Protein AF-A0A9N8J009-F1 (afdb_monomer_lite)

Radius of gyration: 16.44 Å; chains: 1; bounding box: 35×48×43 Å

pLDDT: mean 79.59, std 15.78, range [35.41, 96.25]

Structure (mmCIF, N/CA/C/O backbone):
data_AF-A0A9N8J009-F1
#
_entry.id   AF-A0A9N8J009-F1
#
loop_
_atom_site.group_PDB
_atom_site.id
_atom_site.type_symbol
_atom_site.label_atom_id
_atom_site.label_alt_id
_atom_site.label_comp_id
_atom_site.label_asym_id
_atom_site.label_entity_id
_atom_site.label_seq_id
_atom_site.pdbx_PDB_ins_code
_atom_site.Cartn_x
_atom_site.Cartn_y
_atom_site.Cartn_z
_atom_site.occupancy
_atom_site.B_iso_or_equiv
_atom_site.auth_seq_id
_atom_site.auth_comp_id
_atom_site.auth_asym_id
_atom_site.auth_atom_id
_atom_site.pdbx_PDB_model_num
ATOM 1 N N . MET A 1 1 ? -0.995 35.060 -8.495 1.00 35.78 1 MET A N 1
ATOM 2 C CA . MET A 1 1 ? -0.172 33.836 -8.585 1.00 35.78 1 MET A CA 1
ATOM 3 C C . MET A 1 1 ? -1.091 32.705 -9.007 1.00 35.78 1 MET A C 1
ATOM 5 O O . MET A 1 1 ? -1.830 32.205 -8.177 1.00 35.78 1 MET A O 1
ATOM 9 N N . THR A 1 2 ? -1.145 32.381 -10.295 1.00 35.41 2 THR A N 1
ATOM 10 C CA . THR A 1 2 ? -1.993 31.296 -10.813 1.00 35.41 2 THR A CA 1
ATOM 11 C C . THR A 1 2 ? -1.140 30.044 -10.934 1.00 35.41 2 THR A C 1
ATOM 13 O O . THR A 1 2 ? -0.485 29.820 -11.951 1.00 35.41 2 THR A O 1
ATOM 16 N N . ALA A 1 3 ? -1.082 29.273 -9.850 1.00 35.91 3 ALA A N 1
ATOM 17 C CA . ALA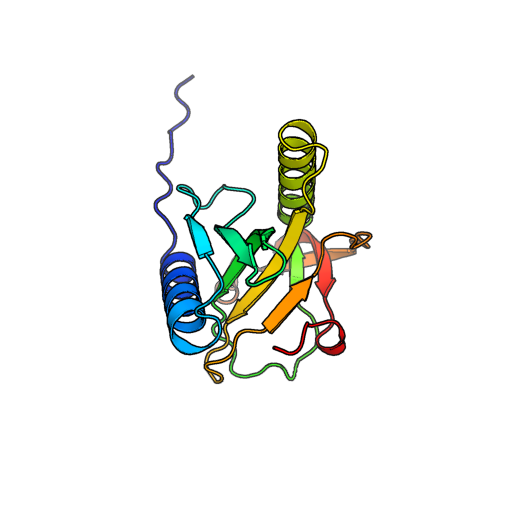 A 1 3 ? -0.581 27.914 -9.910 1.00 35.91 3 ALA A CA 1
ATOM 18 C C . ALA A 1 3 ? -1.661 27.080 -10.594 1.00 35.91 3 ALA A C 1
ATOM 20 O O . ALA A 1 3 ? -2.771 26.969 -10.084 1.00 35.91 3 ALA A O 1
ATOM 21 N N . ASN A 1 4 ? -1.332 26.562 -11.776 1.00 37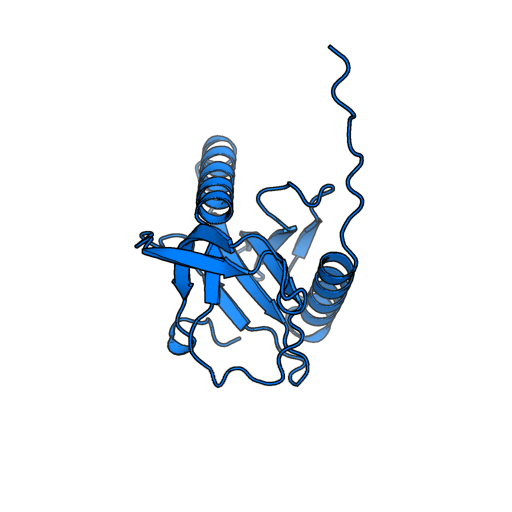.34 4 ASN A N 1
ATOM 22 C CA . ASN A 1 4 ? -2.077 25.505 -12.438 1.00 37.34 4 ASN A CA 1
ATOM 23 C C . ASN A 1 4 ? -2.427 24.429 -11.405 1.00 37.34 4 ASN A C 1
ATOM 25 O O . ASN A 1 4 ? -1.551 23.674 -10.978 1.00 37.34 4 ASN A O 1
ATOM 29 N N . GLU A 1 5 ? -3.697 24.360 -11.017 1.00 40.59 5 GLU A N 1
ATOM 30 C CA . GLU A 1 5 ? -4.284 23.168 -10.425 1.00 40.59 5 GLU A CA 1
ATOM 31 C C . GLU A 1 5 ? -4.226 22.097 -11.508 1.00 40.59 5 GLU A C 1
ATOM 33 O O . GLU A 1 5 ? -5.110 21.961 -12.355 1.00 40.59 5 GLU A O 1
ATOM 38 N N . ILE A 1 6 ? -3.103 21.383 -11.555 1.00 43.66 6 ILE A N 1
ATOM 39 C CA . ILE A 1 6 ? -3.016 20.173 -12.346 1.00 43.66 6 ILE A CA 1
ATOM 40 C C . ILE A 1 6 ? -3.969 19.203 -11.653 1.00 43.66 6 ILE A C 1
ATOM 42 O O . ILE A 1 6 ? -3.610 18.577 -10.657 1.00 43.66 6 ILE A O 1
ATOM 46 N N . ASN A 1 7 ? -5.191 19.107 -12.175 1.00 43.94 7 ASN A N 1
ATOM 47 C CA . ASN A 1 7 ? -6.061 17.954 -11.995 1.00 43.94 7 ASN A CA 1
ATOM 48 C C . ASN A 1 7 ? -5.298 16.739 -12.546 1.00 43.94 7 ASN A C 1
ATOM 50 O O . ASN A 1 7 ? -5.444 16.360 -13.707 1.00 43.94 7 ASN A O 1
ATOM 54 N N . GLN A 1 8 ? -4.383 16.190 -11.744 1.00 52.84 8 GLN A N 1
ATOM 55 C CA . GLN A 1 8 ? -3.647 14.981 -12.079 1.00 52.84 8 GLN A CA 1
ATOM 56 C C . GLN A 1 8 ? -4.603 13.816 -11.869 1.00 52.84 8 GLN A C 1
ATOM 58 O O . GLN A 1 8 ? -4.702 13.251 -10.782 1.00 52.84 8 GLN A O 1
ATOM 63 N N . SER A 1 9 ? -5.344 13.507 -12.931 1.00 64.31 9 SER A N 1
ATOM 64 C CA . SER A 1 9 ? -6.101 12.269 -13.066 1.00 64.31 9 SER A CA 1
ATOM 65 C C . SER A 1 9 ? -5.233 11.071 -12.675 1.00 64.31 9 SER A C 1
ATOM 67 O O . SER A 1 9 ? -4.046 11.041 -13.013 1.00 64.31 9 SER A O 1
ATOM 69 N N . ILE A 1 10 ? -5.840 10.0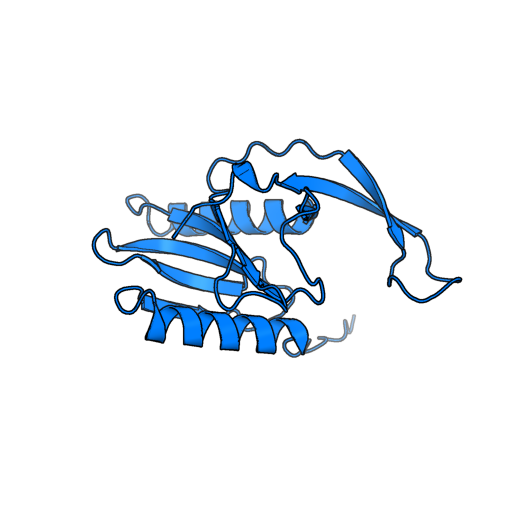83 -12.014 1.00 74.94 10 ILE A N 1
ATOM 70 C CA . ILE A 1 10 ? -5.217 8.802 -11.647 1.00 74.94 10 ILE A CA 1
ATOM 71 C C . ILE A 1 10 ? -4.413 8.246 -12.832 1.00 74.94 10 ILE A C 1
ATOM 73 O O . ILE A 1 10 ? -4.913 8.188 -13.959 1.00 74.94 10 ILE A O 1
ATOM 77 N N . SER A 1 11 ? -3.157 7.857 -12.595 1.00 81.94 11 SER A N 1
ATOM 78 C CA . SER A 1 11 ? -2.306 7.310 -13.658 1.00 81.94 11 SER A CA 1
ATOM 79 C C . SER A 1 11 ? -2.830 5.950 -14.142 1.00 81.94 11 SER A C 1
ATOM 81 O O . SER A 1 11 ? -3.473 5.216 -13.391 1.00 81.94 11 SER A O 1
ATOM 83 N N . LYS A 1 12 ? -2.533 5.571 -15.393 1.00 83.44 12 LYS A N 1
ATOM 84 C CA . LYS A 1 12 ? -2.966 4.275 -15.951 1.00 83.44 12 LYS A CA 1
ATOM 85 C C . LYS A 1 12 ? -2.498 3.089 -15.096 1.00 83.44 12 LYS A C 1
ATOM 87 O O . LYS A 1 12 ? -3.279 2.174 -14.853 1.00 83.44 12 LYS A O 1
ATOM 92 N N . ASP A 1 13 ? -1.252 3.114 -14.627 1.00 82.69 13 ASP A N 1
ATOM 93 C CA . ASP A 1 13 ? -0.691 2.032 -13.808 1.00 82.69 13 ASP A CA 1
ATOM 94 C C . ASP A 1 13 ? -1.353 1.942 -12.430 1.00 82.69 13 ASP A C 1
ATOM 96 O O . ASP A 1 13 ? -1.581 0.845 -11.921 1.00 82.69 13 ASP A O 1
ATOM 100 N N . GLU A 1 14 ? -1.713 3.082 -11.844 1.00 84.81 14 GLU A N 1
ATOM 101 C CA . GLU A 1 14 ? -2.436 3.138 -10.574 1.00 84.81 14 GLU A CA 1
ATOM 102 C C . GLU A 1 14 ? -3.871 2.622 -10.724 1.00 84.81 14 GLU A C 1
ATOM 104 O O . GLU A 1 14 ? -4.315 1.812 -9.914 1.00 84.81 14 GLU A O 1
ATOM 109 N N . ALA A 1 15 ? -4.567 2.990 -11.806 1.00 88.38 15 ALA A N 1
ATOM 110 C CA . ALA A 1 15 ? -5.893 2.457 -12.114 1.00 88.38 15 ALA A CA 1
ATOM 111 C C . ALA A 1 15 ? -5.873 0.925 -12.282 1.00 88.38 15 ALA A C 1
ATOM 113 O O . ALA A 1 15 ? -6.718 0.234 -11.714 1.00 88.38 15 ALA A O 1
ATOM 114 N N . ILE A 1 16 ? -4.877 0.385 -12.998 1.00 90.00 16 ILE A N 1
ATOM 115 C CA . ILE A 1 16 ? -4.685 -1.068 -13.137 1.00 90.00 16 ILE A CA 1
ATOM 116 C C . ILE A 1 16 ? -4.409 -1.707 -11.771 1.00 90.00 16 ILE A C 1
ATOM 118 O O . ILE A 1 16 ? -5.014 -2.723 -11.438 1.00 90.00 16 ILE A O 1
ATOM 122 N N . GLY A 1 17 ? -3.531 -1.110 -10.959 1.00 91.00 17 GLY A N 1
ATOM 123 C CA . GLY A 1 17 ? -3.228 -1.606 -9.616 1.00 91.00 17 GLY A CA 1
ATOM 124 C C . GLY A 1 17 ? -4.466 -1.679 -8.718 1.00 91.00 17 GLY A C 1
ATOM 125 O O . GLY A 1 17 ? -4.694 -2.700 -8.072 1.00 91.00 17 GLY A O 1
ATOM 126 N N . ARG A 1 18 ? -5.300 -0.632 -8.713 1.00 92.88 18 ARG A N 1
ATOM 127 C CA . ARG A 1 18 ? -6.553 -0.584 -7.939 1.00 92.88 18 ARG A CA 1
ATOM 128 C C . ARG A 1 18 ? -7.574 -1.621 -8.406 1.00 92.88 18 ARG A C 1
ATOM 130 O O . ARG A 1 18 ? -8.217 -2.248 -7.566 1.00 92.88 18 ARG A O 1
ATOM 137 N N . ALA A 1 19 ? -7.702 -1.829 -9.719 1.00 92.50 19 ALA A N 1
ATOM 138 C CA . ALA A 1 19 ? -8.567 -2.871 -10.272 1.00 92.50 19 ALA A CA 1
ATOM 139 C C . ALA A 1 19 ? -8.115 -4.263 -9.806 1.00 92.50 19 ALA A C 1
ATOM 141 O O . ALA A 1 19 ? -8.899 -4.994 -9.212 1.00 92.50 19 ALA A O 1
ATOM 142 N N . ARG A 1 20 ? -6.817 -4.572 -9.938 1.00 92.69 20 ARG A N 1
ATOM 143 C CA . ARG A 1 20 ? -6.243 -5.843 -9.465 1.00 92.69 20 ARG A CA 1
ATOM 144 C C . ARG A 1 20 ? -6.395 -6.041 -7.956 1.00 92.69 20 ARG A C 1
ATOM 146 O O . ARG A 1 20 ? -6.624 -7.160 -7.510 1.00 92.69 20 ARG A O 1
ATOM 153 N N . PHE A 1 21 ? -6.282 -4.971 -7.168 1.00 94.12 21 PHE A N 1
ATOM 154 C CA . PHE A 1 21 ? -6.524 -5.030 -5.726 1.00 94.12 21 PHE A CA 1
ATOM 155 C C . PHE A 1 21 ? -7.983 -5.323 -5.388 1.00 94.12 21 PHE A C 1
ATOM 157 O O . PHE A 1 21 ? -8.245 -6.135 -4.506 1.00 94.12 21 PHE A O 1
ATOM 164 N N . SER A 1 22 ? -8.918 -4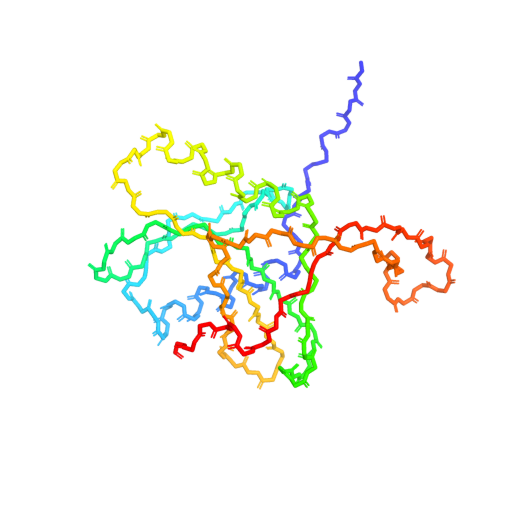.713 -6.115 1.00 94.19 22 SER A N 1
ATOM 165 C CA . SER A 1 22 ? -10.350 -4.980 -5.951 1.00 94.19 22 SER A CA 1
ATOM 166 C C . SER A 1 22 ? -10.677 -6.432 -6.307 1.00 94.19 22 SER A C 1
ATOM 168 O O . SER A 1 22 ? -11.328 -7.119 -5.528 1.00 94.19 22 SER A O 1
ATOM 170 N N . ASP A 1 23 ? -10.142 -6.939 -7.421 1.00 93.56 23 ASP A N 1
ATOM 171 C CA . ASP A 1 23 ? -10.317 -8.339 -7.823 1.00 93.56 23 ASP A CA 1
ATOM 172 C C . ASP A 1 23 ? -9.727 -9.303 -6.782 1.00 93.56 23 ASP A C 1
ATOM 174 O O . ASP A 1 23 ? -10.365 -10.290 -6.415 1.00 93.56 23 ASP A O 1
ATOM 178 N N . PHE A 1 24 ? -8.531 -9.011 -6.257 1.00 92.75 24 PHE A N 1
ATOM 179 C CA . PHE A 1 24 ? -7.914 -9.792 -5.180 1.00 92.75 24 PHE A CA 1
ATOM 180 C C . PHE A 1 24 ? -8.770 -9.793 -3.907 1.00 92.75 24 PHE A C 1
ATOM 182 O O . PHE A 1 24 ? -8.993 -10.858 -3.331 1.00 92.75 24 PHE A O 1
ATOM 189 N N . GLN A 1 25 ? -9.279 -8.632 -3.488 1.00 93.06 25 GLN A N 1
ATOM 190 C CA . GLN A 1 25 ? -10.163 -8.530 -2.330 1.00 93.06 25 GLN A CA 1
ATOM 191 C C . GLN A 1 25 ? -11.426 -9.375 -2.539 1.00 93.06 25 GLN A C 1
ATOM 193 O O . GLN A 1 25 ? -11.726 -10.224 -1.712 1.00 93.06 25 GLN A O 1
ATOM 198 N N . ILE A 1 26 ? -12.103 -9.251 -3.680 1.00 92.69 26 ILE A N 1
ATOM 199 C CA . ILE A 1 26 ? -13.333 -10.006 -3.966 1.00 92.69 26 ILE A CA 1
ATOM 200 C C . ILE A 1 26 ? -13.088 -11.523 -4.010 1.00 92.69 26 ILE A C 1
ATOM 202 O O . ILE A 1 26 ? -13.924 -12.301 -3.551 1.00 92.69 26 ILE A O 1
ATOM 206 N N . THR A 1 27 ? -11.965 -11.960 -4.585 1.00 92.00 27 THR A N 1
ATOM 207 C CA . THR A 1 27 ? -11.733 -13.383 -4.896 1.00 92.00 27 THR A CA 1
ATOM 208 C C . THR A 1 27 ? -10.957 -14.149 -3.829 1.00 92.00 27 THR A C 1
ATOM 210 O O . THR A 1 27 ? -11.152 -15.356 -3.701 1.00 92.00 27 THR A O 1
ATOM 213 N N . GLN A 1 28 ? -10.070 -13.487 -3.081 1.00 90.94 28 GLN A N 1
ATOM 214 C CA . GLN A 1 28 ? -9.143 -14.139 -2.146 1.00 90.94 28 GLN A CA 1
ATOM 215 C C . GLN A 1 28 ? -9.226 -13.601 -0.714 1.00 90.94 28 GLN A C 1
ATOM 217 O O . GLN A 1 28 ? -8.835 -14.319 0.201 1.00 90.94 28 GLN A O 1
ATOM 222 N N . GLN A 1 29 ? -9.726 -12.379 -0.501 1.00 91.69 29 GLN A N 1
ATOM 223 C CA . GLN A 1 29 ? -9.887 -11.766 0.828 1.00 91.69 29 GLN A CA 1
ATOM 224 C C . GLN A 1 29 ? -11.280 -11.116 0.979 1.00 91.69 29 GLN A C 1
ATOM 226 O O . GLN A 1 29 ? -11.381 -9.908 1.211 1.00 91.69 29 GLN A O 1
ATOM 231 N N . PRO A 1 30 ? -12.377 -11.876 0.784 1.00 91.62 30 PRO A N 1
ATOM 232 C CA . PRO A 1 30 ? -13.725 -11.311 0.656 1.00 91.62 30 PRO A CA 1
ATOM 233 C C . PRO A 1 30 ? -14.254 -10.666 1.944 1.00 91.62 30 PRO A C 1
ATOM 235 O O . PRO A 1 30 ? -15.237 -9.931 1.907 1.00 91.62 30 PRO A O 1
ATOM 238 N N . ASP A 1 31 ? -13.627 -10.950 3.082 1.00 91.06 31 ASP A N 1
ATOM 239 C CA . ASP A 1 31 ? -13.927 -10.360 4.382 1.00 91.06 31 ASP A CA 1
ATOM 240 C C . ASP A 1 31 ? -13.227 -9.011 4.608 1.00 91.06 31 ASP A C 1
ATOM 242 O O . ASP A 1 31 ? -13.575 -8.292 5.548 1.00 91.06 31 ASP A O 1
ATOM 246 N N . TRP A 1 32 ? -12.274 -8.633 3.752 1.00 93.06 32 TRP A N 1
ATOM 247 C CA . TRP A 1 32 ? -11.699 -7.293 3.764 1.00 93.06 32 TRP A CA 1
ATOM 248 C C . TRP A 1 32 ? -12.682 -6.296 3.164 1.00 93.06 32 TRP A C 1
ATOM 250 O O . TRP A 1 32 ? -13.357 -6.570 2.176 1.00 93.06 32 TRP A O 1
ATOM 260 N N . ASP A 1 33 ? -12.721 -5.105 3.744 1.00 92.50 33 ASP A N 1
ATOM 261 C CA . ASP A 1 33 ? -13.714 -4.082 3.433 1.00 92.50 33 ASP A CA 1
ATOM 262 C C . ASP A 1 33 ? -13.013 -2.839 2.884 1.00 92.50 33 ASP A C 1
ATOM 264 O O . ASP A 1 33 ? -12.409 -2.069 3.640 1.00 92.50 33 ASP A O 1
ATOM 268 N N . ILE A 1 34 ? -13.038 -2.669 1.556 1.00 92.19 34 ILE A N 1
ATOM 269 C CA . ILE A 1 34 ? -12.475 -1.487 0.895 1.00 92.19 34 ILE A CA 1
ATOM 270 C C . ILE A 1 34 ? -13.366 -0.289 1.208 1.00 92.19 34 ILE A C 1
ATOM 272 O O . ILE A 1 34 ? -14.451 -0.133 0.656 1.00 92.19 34 ILE A O 1
ATOM 276 N N . ASN A 1 35 ? -12.856 0.605 2.049 1.00 88.38 35 ASN A N 1
ATOM 277 C CA . ASN A 1 35 ? -13.566 1.809 2.452 1.00 88.38 35 ASN A CA 1
ATOM 278 C C . ASN A 1 35 ? -13.475 2.891 1.367 1.00 88.38 35 ASN A C 1
ATOM 280 O O . ASN A 1 35 ? -14.479 3.464 0.947 1.00 88.38 35 ASN A O 1
ATOM 284 N N . LYS A 1 36 ? -12.252 3.193 0.907 1.00 91.38 36 LYS A N 1
ATOM 285 C CA . LYS A 1 36 ? -12.019 4.281 -0.053 1.00 91.38 36 LYS A CA 1
ATOM 286 C C . LYS A 1 36 ? -10.699 4.123 -0.803 1.00 91.38 36 LYS A C 1
ATOM 288 O O . LYS A 1 36 ? -9.705 3.722 -0.204 1.00 91.38 36 LYS A O 1
ATOM 293 N N . PHE A 1 37 ? -10.669 4.540 -2.069 1.00 92.56 37 PHE A N 1
ATOM 294 C CA . PHE A 1 37 ? -9.439 4.833 -2.813 1.00 92.56 37 PHE A CA 1
ATOM 295 C C . PHE A 1 37 ? -9.143 6.339 -2.836 1.00 92.56 37 PHE A C 1
ATOM 297 O O . PHE A 1 37 ? -10.069 7.154 -2.827 1.00 92.56 37 PHE A O 1
ATOM 304 N N . SER A 1 38 ? -7.869 6.728 -2.887 1.00 89.62 38 SER A N 1
ATOM 305 C CA . SER A 1 38 ? -7.497 8.143 -2.941 1.00 89.62 38 SER A CA 1
ATOM 306 C C . SER A 1 38 ? -7.946 8.787 -4.256 1.00 89.62 38 SER A C 1
ATOM 308 O O . SER A 1 38 ? -7.981 8.150 -5.307 1.00 89.62 38 SER A O 1
ATOM 310 N N . GLU A 1 39 ? -8.334 10.056 -4.220 1.00 84.88 39 GLU A N 1
ATOM 311 C CA . GLU A 1 39 ? -8.877 10.746 -5.401 1.00 84.88 39 GLU A CA 1
ATOM 312 C C . GLU A 1 39 ? -7.779 11.359 -6.285 1.00 84.88 39 GLU A C 1
ATOM 314 O O . GLU A 1 39 ? -8.045 11.736 -7.424 1.00 84.88 39 GLU A O 1
ATOM 319 N N . THR A 1 40 ? -6.542 11.438 -5.782 1.00 78.75 40 THR A N 1
ATOM 320 C CA . THR A 1 40 ? -5.409 12.062 -6.472 1.00 78.75 40 THR A CA 1
ATOM 321 C C . THR A 1 40 ? -4.169 11.174 -6.421 1.00 78.75 40 THR A C 1
ATOM 323 O O . THR A 1 40 ? -3.876 10.547 -5.407 1.00 78.75 40 THR A O 1
ATOM 326 N N . THR A 1 41 ? -3.377 11.199 -7.492 1.00 68.88 41 THR A N 1
ATOM 327 C CA . THR A 1 41 ? -2.078 10.496 -7.587 1.00 68.88 41 THR A CA 1
ATOM 328 C C . THR A 1 41 ? -1.036 11.016 -6.588 1.00 68.88 41 THR A C 1
ATOM 330 O O . THR A 1 41 ? -0.082 10.329 -6.208 1.00 68.88 41 THR A O 1
ATOM 333 N N . SER A 1 42 ? -1.196 12.275 -6.176 1.00 72.12 42 SER A N 1
ATOM 334 C CA . SER A 1 42 ? -0.340 12.960 -5.209 1.00 72.12 42 SER A CA 1
ATOM 335 C C . SER A 1 42 ? -0.639 12.576 -3.764 1.00 72.12 42 SER A C 1
ATOM 337 O O . SER A 1 42 ? 0.123 12.959 -2.873 1.00 72.12 42 SER A O 1
ATOM 339 N N . ALA A 1 43 ? -1.722 11.833 -3.518 1.00 75.44 43 ALA A N 1
ATOM 340 C CA . ALA A 1 43 ? -2.030 11.348 -2.191 1.00 75.44 43 ALA A CA 1
ATOM 341 C C . ALA A 1 43 ? -0.871 10.504 -1.646 1.00 75.44 43 ALA A C 1
ATOM 343 O O . ALA A 1 43 ? -0.104 9.855 -2.370 1.00 75.44 43 ALA A O 1
ATOM 344 N N . SER A 1 44 ? -0.719 10.553 -0.328 1.00 83.06 44 SER A N 1
ATOM 345 C CA . SER A 1 44 ? 0.287 9.751 0.358 1.00 83.06 44 SER A CA 1
ATOM 346 C C . SER A 1 44 ? -0.099 8.280 0.466 1.00 83.06 44 SER A C 1
ATOM 348 O O . SER A 1 44 ? 0.742 7.505 0.879 1.00 83.06 44 SER A O 1
ATOM 350 N N . TRP A 1 45 ? -1.332 7.912 0.117 1.00 89.19 45 TRP A N 1
ATOM 351 C CA . TRP A 1 45 ? -1.866 6.553 0.131 1.00 89.19 45 TRP A CA 1
ATOM 352 C C . TRP A 1 45 ? -2.758 6.338 -1.102 1.00 89.19 45 TRP A C 1
ATOM 354 O O . TRP A 1 45 ? -3.285 7.306 -1.657 1.00 89.19 45 TRP A O 1
ATOM 364 N N . ASP A 1 46 ? -2.974 5.081 -1.488 1.00 90.56 46 ASP A N 1
ATOM 365 C CA . ASP A 1 46 ? -3.780 4.691 -2.654 1.00 90.56 46 ASP A CA 1
ATOM 366 C C . ASP A 1 46 ? -5.133 4.082 -2.260 1.00 90.56 46 ASP A C 1
ATOM 368 O O . ASP A 1 46 ? -6.165 4.414 -2.847 1.00 90.56 46 ASP A O 1
ATOM 372 N N . VAL A 1 47 ? -5.153 3.206 -1.252 1.00 93.69 47 VAL A N 1
ATOM 373 C CA . VAL A 1 47 ? -6.367 2.562 -0.725 1.00 93.69 47 VAL A CA 1
ATOM 374 C C . VAL A 1 47 ? -6.452 2.654 0.800 1.00 93.69 47 VAL A C 1
ATOM 376 O O . VAL A 1 47 ? -5.440 2.675 1.491 1.00 93.69 47 VAL A O 1
ATOM 379 N N . SER A 1 48 ? -7.665 2.684 1.335 1.00 94.31 48 SER A N 1
ATOM 380 C CA . SER A 1 48 ? -7.953 2.458 2.747 1.00 94.31 48 SER A CA 1
ATOM 381 C C . SER A 1 48 ? -8.984 1.349 2.871 1.00 94.31 48 SER A C 1
ATOM 383 O O . SER A 1 48 ? -9.971 1.324 2.129 1.00 94.31 48 SER A O 1
ATOM 385 N N . TYR A 1 49 ? -8.743 0.419 3.783 1.00 94.94 49 TYR A N 1
ATOM 386 C CA . TYR A 1 49 ? -9.599 -0.744 3.975 1.00 94.94 49 TYR A CA 1
ATOM 387 C C . TYR A 1 49 ? -9.530 -1.235 5.415 1.00 94.94 49 TYR A C 1
ATOM 389 O O . TYR A 1 49 ? -8.632 -0.851 6.166 1.00 94.94 49 TYR A O 1
ATOM 397 N N . TYR A 1 50 ? -10.491 -2.070 5.790 1.00 94.69 50 TYR A N 1
ATOM 398 C CA . TYR A 1 50 ? -10.444 -2.823 7.033 1.00 94.69 50 TYR A CA 1
ATOM 399 C C . TYR A 1 50 ? -10.088 -4.276 6.741 1.00 94.69 50 TYR A C 1
ATOM 401 O O . TYR A 1 50 ? -10.628 -4.863 5.800 1.00 94.69 50 TYR A O 1
ATOM 409 N N . THR A 1 51 ? -9.191 -4.853 7.536 1.00 90.19 51 THR A N 1
ATOM 410 C CA . THR A 1 51 ? -8.946 -6.302 7.512 1.00 90.19 51 THR A CA 1
ATOM 411 C C . THR A 1 51 ? -10.138 -7.045 8.112 1.00 90.19 51 THR A C 1
ATOM 413 O O . THR A 1 51 ? -10.923 -6.453 8.852 1.00 90.19 51 THR A O 1
ATOM 416 N N . GLY A 1 52 ? -10.272 -8.332 7.785 1.00 84.88 52 GLY A N 1
ATOM 417 C CA . GLY A 1 52 ? -11.429 -9.176 8.096 1.00 84.88 52 GLY A CA 1
ATOM 418 C C . GLY A 1 52 ? -11.900 -9.176 9.552 1.00 84.88 52 GLY A C 1
ATOM 419 O O . GLY A 1 52 ? -12.566 -8.257 10.030 1.00 84.88 52 GLY A O 1
ATOM 420 N N . THR A 1 53 ? -11.621 -10.255 10.280 1.00 79.38 53 THR A N 1
ATOM 421 C CA . THR A 1 53 ? -12.204 -10.456 11.618 1.00 79.38 53 THR A CA 1
ATOM 422 C C . THR A 1 53 ? -11.690 -9.477 12.670 1.00 79.38 53 THR A C 1
ATOM 424 O O . THR A 1 53 ? -12.406 -9.183 13.623 1.00 79.38 53 THR A O 1
ATOM 427 N N . THR A 1 54 ? -10.464 -8.973 12.523 1.00 85.12 54 THR A N 1
ATOM 428 C CA . THR A 1 54 ? -9.874 -8.022 13.476 1.00 85.12 54 THR A CA 1
ATOM 429 C C . THR A 1 54 ? -10.349 -6.591 13.255 1.00 85.12 54 THR A C 1
ATOM 431 O O . THR A 1 54 ? -10.276 -5.787 14.181 1.00 85.12 54 THR A O 1
ATOM 434 N N . ARG A 1 55 ? -10.903 -6.280 12.070 1.00 89.06 55 ARG A N 1
ATOM 435 C CA . ARG A 1 55 ? -11.373 -4.938 11.696 1.00 89.06 55 ARG A CA 1
ATOM 436 C C . ARG A 1 55 ? -10.295 -3.866 11.885 1.00 89.06 55 ARG A C 1
ATOM 438 O O . ARG A 1 55 ? -10.613 -2.726 12.229 1.00 89.06 55 ARG A O 1
ATOM 445 N N . ASP A 1 56 ? -9.034 -4.215 11.636 1.00 93.00 56 ASP A N 1
ATOM 446 C CA . ASP A 1 56 ? -7.930 -3.263 11.723 1.00 93.00 56 ASP A CA 1
ATOM 447 C C . ASP A 1 56 ? -7.988 -2.278 10.557 1.00 93.00 56 ASP A C 1
ATOM 449 O O . ASP A 1 56 ? -8.266 -2.665 9.422 1.00 93.00 56 ASP A O 1
ATOM 453 N N . MET A 1 57 ? -7.703 -1.003 10.823 1.00 95.44 57 MET A N 1
ATOM 454 C CA . MET A 1 57 ? -7.621 0.012 9.775 1.00 95.44 57 MET A CA 1
ATOM 455 C C . MET A 1 57 ? -6.302 -0.124 9.028 1.00 95.44 57 MET A C 1
ATOM 457 O O . MET A 1 57 ? -5.238 -0.149 9.642 1.00 95.44 57 MET A O 1
ATOM 461 N N . VAL A 1 58 ? -6.350 -0.113 7.700 1.00 95.62 58 VAL A N 1
ATOM 462 C CA . VAL A 1 58 ? -5.153 -0.135 6.862 1.00 95.62 58 VAL A CA 1
ATOM 463 C C . VAL A 1 58 ? -5.179 1.023 5.879 1.00 95.62 58 VAL A C 1
ATOM 465 O O . VAL A 1 58 ? -6.176 1.241 5.190 1.00 95.62 58 VAL A O 1
ATOM 468 N N . ILE A 1 59 ? -4.057 1.736 5.776 1.00 95.69 59 ILE A N 1
ATOM 469 C CA . ILE A 1 59 ? -3.741 2.582 4.621 1.00 95.69 59 ILE A CA 1
ATOM 470 C C . ILE A 1 59 ? -2.726 1.854 3.736 1.00 95.69 59 ILE A C 1
ATOM 472 O O . ILE A 1 59 ? -1.684 1.394 4.197 1.00 95.69 59 ILE A O 1
ATOM 476 N N . GLY A 1 60 ? -3.058 1.694 2.462 1.00 93.19 60 GLY A N 1
ATOM 477 C CA . GLY A 1 60 ? -2.280 0.939 1.492 1.00 93.19 60 GLY A CA 1
ATOM 478 C C . GLY A 1 60 ? -1.728 1.825 0.384 1.00 93.19 60 GLY A C 1
ATOM 479 O O . GLY A 1 60 ? -2.451 2.662 -0.151 1.00 93.19 60 GLY A O 1
ATOM 480 N N . GLU A 1 61 ? -0.477 1.598 -0.002 1.00 92.25 61 GLU A N 1
ATOM 481 C CA . GLU A 1 61 ? 0.110 2.104 -1.249 1.00 92.25 61 GLU A CA 1
ATOM 482 C C . GLU A 1 61 ? 0.187 0.944 -2.249 1.00 92.25 61 GLU A C 1
ATOM 484 O O . GLU A 1 61 ? 0.826 -0.075 -1.978 1.00 92.25 61 GLU A O 1
ATOM 489 N N . ILE A 1 62 ? -0.456 1.089 -3.407 1.00 91.00 62 ILE A N 1
ATOM 490 C CA . ILE A 1 62 ? -0.562 0.057 -4.438 1.00 91.00 62 ILE A CA 1
ATOM 491 C C . ILE A 1 62 ? 0.407 0.365 -5.577 1.00 91.00 62 ILE A C 1
ATOM 493 O O . ILE A 1 62 ? 0.567 1.497 -6.042 1.00 91.00 62 ILE A O 1
ATOM 497 N N . LYS A 1 63 ? 1.069 -0.675 -6.076 1.00 87.44 63 LYS A N 1
ATOM 498 C CA . LYS A 1 63 ? 1.998 -0.576 -7.194 1.00 87.44 63 LYS A CA 1
ATOM 499 C C . LYS A 1 63 ? 1.773 -1.710 -8.180 1.00 87.44 63 LYS A C 1
ATOM 501 O O . LYS A 1 63 ? 2.009 -2.877 -7.875 1.00 87.44 63 LYS A O 1
ATOM 506 N N . ASN A 1 64 ? 1.368 -1.351 -9.394 1.00 86.69 64 ASN A N 1
ATOM 507 C CA . ASN A 1 64 ? 1.379 -2.263 -10.530 1.00 86.69 64 ASN A CA 1
ATOM 508 C C . ASN A 1 64 ? 2.779 -2.278 -11.159 1.00 86.69 64 ASN A C 1
ATOM 510 O O . ASN A 1 64 ? 3.343 -1.219 -11.442 1.00 86.69 64 ASN A O 1
ATOM 514 N N . ARG A 1 65 ? 3.369 -3.461 -11.347 1.00 79.75 65 ARG A N 1
ATOM 515 C CA . ARG A 1 65 ? 4.749 -3.615 -11.820 1.00 79.75 65 ARG A CA 1
ATOM 516 C C . ARG A 1 65 ? 4.795 -4.398 -13.122 1.00 79.75 65 ARG A C 1
ATOM 518 O O . ARG A 1 65 ? 4.344 -5.535 -13.180 1.00 79.75 65 ARG A O 1
ATOM 525 N N . SER A 1 66 ? 5.501 -3.852 -14.110 1.00 73.94 66 SER A N 1
ATOM 526 C CA . SER A 1 66 ? 5.746 -4.518 -15.397 1.00 73.94 66 SER A CA 1
ATOM 527 C C . SER A 1 66 ? 6.794 -5.643 -15.345 1.00 73.94 66 SER A C 1
ATOM 529 O O . SER A 1 66 ? 7.230 -6.123 -16.389 1.00 73.94 66 SER A O 1
ATOM 531 N N . LYS A 1 67 ? 7.253 -6.040 -14.150 1.00 70.81 67 LYS A N 1
ATOM 532 C CA . LYS A 1 67 ? 8.297 -7.059 -13.963 1.00 70.81 67 LYS A CA 1
ATOM 533 C C . LYS A 1 67 ? 7.681 -8.454 -13.832 1.00 70.81 67 LYS A C 1
ATOM 535 O O . LYS A 1 67 ? 6.597 -8.614 -13.269 1.00 70.81 67 LYS A O 1
ATOM 540 N N . SER A 1 68 ? 8.396 -9.441 -14.368 1.00 58.88 68 SER A N 1
ATOM 541 C CA . SER A 1 68 ? 7.960 -10.830 -14.512 1.00 58.88 68 SER A CA 1
ATOM 542 C C . SER A 1 68 ? 8.343 -11.741 -13.353 1.00 58.88 68 SER A C 1
ATOM 544 O O . SER A 1 68 ? 8.070 -12.924 -13.475 1.00 58.88 68 SER A O 1
ATOM 546 N N . ASP A 1 69 ? 8.989 -11.260 -12.282 1.00 56.19 69 ASP A N 1
ATOM 547 C CA . ASP A 1 69 ? 9.118 -12.059 -11.061 1.00 56.19 69 ASP A CA 1
ATOM 548 C C . ASP A 1 69 ? 9.512 -11.287 -9.790 1.00 56.19 69 ASP A C 1
ATOM 550 O O . ASP A 1 69 ? 10.093 -10.201 -9.838 1.00 56.19 69 ASP A O 1
ATOM 554 N N . ASN A 1 70 ? 9.230 -11.946 -8.662 1.00 53.38 70 ASN A N 1
ATOM 555 C CA . ASN A 1 70 ? 9.598 -11.675 -7.273 1.00 53.38 70 ASN A CA 1
ATOM 556 C C . ASN A 1 70 ? 11.065 -12.029 -6.923 1.00 53.38 70 ASN A C 1
ATOM 558 O O . ASN A 1 70 ? 11.465 -11.870 -5.773 1.00 53.38 70 ASN A O 1
ATOM 562 N N . GLN A 1 71 ? 11.846 -12.523 -7.892 1.00 44.16 71 GLN A N 1
ATOM 563 C CA . GLN A 1 71 ? 13.160 -13.147 -7.672 1.00 44.16 71 GLN A CA 1
ATOM 564 C C . GLN A 1 71 ? 14.341 -12.158 -7.627 1.00 44.16 71 GLN A C 1
ATOM 566 O O . GLN A 1 71 ? 15.474 -12.577 -7.419 1.00 44.16 71 GLN A O 1
ATOM 571 N N . TYR A 1 72 ? 14.096 -10.850 -7.788 1.00 46.78 72 TYR A N 1
ATOM 572 C CA . TYR A 1 72 ? 15.128 -9.806 -7.691 1.00 46.78 72 TYR A CA 1
ATOM 573 C C . TYR A 1 72 ? 14.761 -8.729 -6.651 1.00 46.78 72 TYR A C 1
ATOM 575 O O . TYR A 1 72 ? 14.460 -7.576 -6.956 1.00 46.78 72 TYR A O 1
ATOM 583 N N . ASP A 1 73 ? 14.728 -9.222 -5.415 1.00 57.75 73 ASP A N 1
ATOM 584 C CA . ASP A 1 73 ? 15.342 -8.764 -4.159 1.00 57.75 73 ASP A CA 1
ATOM 585 C C . ASP A 1 73 ? 15.077 -7.417 -3.485 1.00 57.75 73 ASP A C 1
ATOM 587 O O . ASP A 1 73 ? 15.158 -7.402 -2.258 1.00 57.75 73 ASP A O 1
ATOM 591 N N . THR A 1 74 ? 14.722 -6.318 -4.149 1.00 57.97 74 THR A N 1
ATOM 592 C CA . THR A 1 74 ? 14.524 -5.060 -3.403 1.00 57.97 74 THR A CA 1
ATOM 593 C C . THR A 1 74 ? 13.508 -4.110 -4.028 1.00 57.97 74 THR A C 1
ATOM 595 O O . THR A 1 74 ? 13.529 -3.834 -5.229 1.00 57.97 74 THR A O 1
ATOM 598 N N . TRP A 1 75 ? 12.610 -3.567 -3.197 1.00 70.19 75 TRP A N 1
ATOM 599 C CA . TRP A 1 75 ? 11.689 -2.501 -3.607 1.00 70.19 75 TRP A CA 1
ATOM 600 C C . TRP A 1 75 ? 12.102 -1.161 -3.064 1.00 70.19 75 TRP A C 1
ATOM 602 O O . TRP A 1 75 ? 12.227 -0.985 -1.861 1.00 70.19 75 TRP A O 1
ATOM 612 N N . ILE A 1 76 ? 12.229 -0.213 -3.980 1.00 73.81 76 ILE A N 1
ATOM 613 C CA . ILE A 1 76 ? 12.571 1.164 -3.673 1.00 73.81 76 ILE A CA 1
ATOM 614 C C . ILE A 1 76 ? 11.313 1.863 -3.168 1.00 73.81 76 ILE A C 1
ATOM 616 O O . ILE A 1 76 ? 10.350 2.058 -3.919 1.00 73.81 76 ILE A O 1
ATOM 620 N N . LEU A 1 77 ? 11.330 2.245 -1.898 1.00 78.75 77 LEU A N 1
ATOM 621 C CA . LEU A 1 77 ? 10.364 3.167 -1.324 1.00 78.75 77 LEU A CA 1
ATOM 622 C C . LEU A 1 77 ? 11.029 4.533 -1.199 1.00 78.75 77 LEU A C 1
ATOM 624 O O . LEU A 1 77 ? 12.024 4.694 -0.495 1.00 78.75 77 LEU A O 1
ATOM 628 N N . GLU A 1 78 ? 10.478 5.515 -1.908 1.00 82.00 78 GLU A N 1
ATOM 629 C CA . GLU A 1 78 ? 10.956 6.896 -1.869 1.00 82.00 78 GLU A CA 1
ATOM 630 C C . GLU A 1 78 ? 10.598 7.548 -0.528 1.00 82.00 78 GLU A C 1
ATOM 632 O O . GLU A 1 78 ? 9.469 7.416 -0.044 1.00 82.00 78 GLU A O 1
ATOM 637 N N . GLU A 1 79 ? 11.535 8.303 0.048 1.00 84.69 79 GLU A N 1
ATOM 638 C CA . GLU A 1 79 ? 11.381 8.944 1.359 1.00 84.69 79 GLU A CA 1
ATOM 639 C C . GLU A 1 79 ? 10.094 9.763 1.475 1.00 84.69 79 GLU A C 1
ATOM 641 O O . GLU A 1 79 ? 9.356 9.629 2.450 1.00 84.69 79 GLU A O 1
ATOM 646 N N . ILE A 1 80 ? 9.796 10.588 0.467 1.00 83.94 80 ILE A N 1
ATOM 647 C CA . ILE A 1 80 ? 8.616 11.462 0.462 1.00 83.94 80 ILE A CA 1
ATOM 648 C C . ILE A 1 80 ? 7.330 10.643 0.630 1.00 83.94 80 ILE A C 1
ATOM 650 O O . ILE A 1 80 ? 6.429 11.049 1.366 1.00 83.94 80 ILE A O 1
ATOM 654 N N . LYS A 1 81 ? 7.251 9.472 -0.013 1.00 84.19 81 LYS A N 1
ATOM 655 C CA . LYS A 1 81 ? 6.083 8.591 0.074 1.00 84.19 81 LYS A CA 1
ATOM 656 C C . LYS A 1 81 ? 5.980 7.941 1.451 1.00 84.19 81 LYS A C 1
ATOM 658 O O . LYS A 1 81 ? 4.909 7.989 2.047 1.00 84.19 81 LYS A O 1
ATOM 663 N N . ILE A 1 82 ? 7.085 7.432 2.003 1.00 87.69 82 ILE A N 1
ATOM 664 C CA . ILE A 1 82 ? 7.093 6.867 3.365 1.00 87.69 82 ILE A CA 1
ATOM 665 C C . ILE A 1 82 ? 6.695 7.924 4.401 1.00 87.69 82 ILE A C 1
ATOM 667 O O . ILE A 1 82 ? 5.829 7.677 5.240 1.00 87.69 82 ILE A O 1
ATOM 671 N N . ARG A 1 83 ? 7.286 9.122 4.330 1.00 88.62 83 ARG A N 1
ATOM 672 C CA . ARG A 1 83 ? 6.962 10.226 5.243 1.00 88.62 83 ARG A CA 1
ATOM 673 C C . ARG A 1 83 ? 5.486 10.602 5.164 1.00 88.62 83 ARG A C 1
ATOM 675 O O . ARG A 1 83 ? 4.856 10.779 6.202 1.00 88.62 83 ARG A O 1
ATOM 682 N N . GLY A 1 84 ? 4.927 10.674 3.956 1.00 90.00 84 GLY A N 1
ATOM 683 C CA . GLY A 1 84 ? 3.503 10.936 3.756 1.00 90.00 84 GLY A CA 1
ATOM 684 C C . GLY A 1 84 ? 2.600 9.854 4.358 1.00 90.00 84 GLY A C 1
ATOM 685 O O . GLY A 1 84 ? 1.598 10.176 4.999 1.00 90.00 84 GLY A O 1
ATOM 686 N N . LEU A 1 85 ? 2.950 8.574 4.190 1.00 92.00 85 LEU A N 1
ATOM 687 C CA . LEU A 1 85 ? 2.209 7.450 4.775 1.00 92.00 85 LEU A CA 1
ATOM 688 C C . LEU A 1 85 ? 2.237 7.500 6.307 1.00 92.00 85 LEU A C 1
ATOM 690 O O . LEU A 1 85 ? 1.188 7.397 6.945 1.00 92.00 85 LEU A O 1
ATOM 694 N N . PHE A 1 86 ? 3.409 7.726 6.909 1.00 92.75 86 PHE A N 1
ATOM 695 C CA . PHE A 1 86 ? 3.524 7.857 8.364 1.00 92.75 86 PHE A CA 1
ATOM 696 C C . PHE A 1 86 ? 2.797 9.081 8.911 1.00 92.75 86 PHE A C 1
ATOM 698 O O . PHE A 1 86 ? 2.147 8.980 9.951 1.00 92.75 86 PHE A O 1
ATOM 705 N N . GLU A 1 87 ? 2.838 10.212 8.207 1.00 92.81 87 GLU A N 1
ATOM 706 C CA . GLU A 1 87 ? 2.057 11.387 8.589 1.00 92.81 87 GLU A CA 1
ATOM 707 C C . GLU A 1 87 ? 0.551 11.107 8.495 1.00 92.81 87 GLU A C 1
ATOM 709 O O . GLU A 1 87 ? -0.200 11.433 9.412 1.00 92.81 87 GLU A O 1
ATOM 714 N N . THR A 1 88 ? 0.105 10.409 7.447 1.00 92.38 88 THR A N 1
ATOM 715 C CA . THR A 1 88 ? -1.296 9.983 7.309 1.00 92.38 88 THR A CA 1
ATOM 716 C C . THR A 1 88 ? -1.715 9.081 8.471 1.00 92.38 88 THR A C 1
ATOM 718 O O . THR A 1 88 ? -2.751 9.329 9.090 1.00 92.38 88 THR A O 1
ATOM 721 N N . LYS A 1 89 ? -0.897 8.080 8.830 1.00 94.12 89 LYS A N 1
ATOM 722 C CA . LYS A 1 89 ? -1.131 7.226 10.006 1.00 94.12 89 LYS A CA 1
ATOM 723 C C . LYS A 1 89 ? -1.217 8.061 11.282 1.00 94.12 89 LYS A C 1
ATOM 725 O O . LYS A 1 89 ? -2.144 7.870 12.061 1.00 94.12 89 LYS A O 1
ATOM 730 N N . ARG A 1 90 ? -0.298 9.012 11.488 1.00 94.62 90 ARG A N 1
ATOM 731 C CA . ARG A 1 90 ? -0.295 9.899 12.663 1.00 94.62 90 ARG A CA 1
ATOM 732 C C . ARG A 1 90 ? -1.594 10.702 12.764 1.00 94.62 90 ARG A C 1
ATOM 734 O O . ARG A 1 90 ? -2.196 10.753 13.834 1.00 94.62 90 ARG A O 1
ATOM 741 N N . LEU A 1 91 ? -2.047 11.299 11.661 1.00 93.19 91 LEU A N 1
ATOM 742 C CA . LEU A 1 91 ? -3.295 12.067 11.608 1.00 93.19 91 LEU A CA 1
ATOM 743 C C . LEU A 1 91 ? -4.528 11.187 11.855 1.00 93.19 91 LEU A C 1
ATOM 745 O O . LEU A 1 91 ? -5.437 11.595 12.580 1.00 93.19 91 LEU A O 1
ATOM 749 N N . LEU A 1 92 ? -4.554 9.970 11.304 1.00 92.00 92 LEU A N 1
ATOM 750 C CA . LEU A 1 92 ? -5.624 9.009 11.576 1.00 92.00 92 LEU A CA 1
ATOM 751 C C . LEU A 1 92 ? -5.614 8.545 13.035 1.00 92.00 92 LEU A C 1
ATOM 753 O O . LEU A 1 92 ? -6.681 8.486 13.637 1.00 92.00 92 LEU A O 1
ATOM 757 N N . GLN A 1 93 ? -4.445 8.301 13.632 1.00 95.31 93 GLN A N 1
ATOM 758 C CA . GLN A 1 93 ? -4.334 7.922 15.043 1.00 95.31 93 GLN A CA 1
ATOM 759 C C . GLN A 1 93 ? -4.832 9.039 15.964 1.00 95.31 93 GLN A C 1
ATOM 761 O O . GLN A 1 93 ? -5.509 8.762 16.946 1.00 95.31 93 GLN A O 1
ATOM 766 N N . LEU A 1 94 ? -4.566 10.310 15.638 1.00 96.25 94 LEU A N 1
ATOM 767 C CA . LEU A 1 94 ? -5.128 11.438 16.391 1.00 96.25 94 LEU A CA 1
ATOM 768 C C . LEU A 1 94 ? -6.661 11.470 16.335 1.00 96.25 94 LEU A C 1
ATOM 770 O O . LEU A 1 94 ? -7.307 11.831 17.317 1.00 96.25 94 LEU A O 1
ATOM 774 N N . LYS A 1 95 ? -7.246 11.096 15.193 1.00 95.25 95 LYS A N 1
ATOM 775 C CA . LYS A 1 95 ? -8.701 11.046 15.003 1.00 95.25 95 LYS A CA 1
ATOM 776 C C . LYS A 1 95 ? -9.339 9.804 15.637 1.00 95.25 95 LYS A C 1
ATOM 778 O O . LYS A 1 95 ? -10.468 9.878 16.117 1.00 95.25 95 LYS A O 1
ATOM 783 N N . TYR A 1 96 ? -8.625 8.682 15.640 1.00 93.75 96 TYR A N 1
ATOM 784 C CA . TYR A 1 96 ? -9.073 7.380 16.131 1.00 93.75 96 TYR A CA 1
ATOM 785 C C . TYR A 1 96 ? -8.051 6.815 17.136 1.00 93.75 96 TYR A C 1
ATOM 787 O O . TYR A 1 96 ? -7.335 5.867 16.820 1.00 93.75 96 TYR A O 1
ATOM 795 N N . PRO A 1 97 ? -7.971 7.368 18.362 1.00 93.94 97 PRO A N 1
ATOM 796 C CA . PRO A 1 97 ? -6.867 7.103 19.294 1.00 93.94 97 PRO A CA 1
ATOM 797 C C . PRO A 1 97 ? -6.721 5.639 19.719 1.00 93.94 97 PRO A C 1
ATOM 799 O O . PRO A 1 97 ? -5.609 5.217 20.014 1.00 93.94 97 PRO A O 1
ATOM 802 N N . ASN A 1 98 ? -7.808 4.865 19.700 1.00 93.44 98 ASN A N 1
ATOM 803 C CA . ASN A 1 98 ? -7.818 3.458 20.111 1.00 93.44 98 ASN A CA 1
ATOM 804 C C . ASN A 1 98 ? -7.846 2.474 18.929 1.00 93.44 98 ASN A C 1
ATOM 806 O O . ASN A 1 98 ? -7.964 1.273 19.154 1.00 93.44 98 ASN A O 1
ATOM 810 N N . ALA A 1 99 ? -7.810 2.960 17.685 1.00 91.06 99 ALA A N 1
ATOM 811 C CA . ALA A 1 99 ? -7.798 2.081 16.522 1.00 91.06 99 ALA A CA 1
ATOM 812 C C . ALA A 1 99 ? -6.388 1.530 16.277 1.00 91.06 99 ALA A C 1
ATOM 814 O O . ALA A 1 99 ? -5.402 2.264 16.394 1.00 91.06 99 ALA A O 1
ATOM 815 N N . SER A 1 100 ? -6.309 0.259 15.882 1.00 94.12 100 SER A N 1
ATOM 816 C CA . SER A 1 100 ? -5.110 -0.321 15.277 1.00 94.12 100 SER A CA 1
ATOM 817 C C . SER A 1 100 ? -5.021 0.144 13.825 1.00 94.12 100 SER A C 1
ATOM 819 O O . SER A 1 100 ? -5.938 -0.110 13.040 1.00 94.12 100 SER A O 1
ATOM 821 N N . ILE A 1 101 ? -3.946 0.858 13.481 1.00 94.94 101 ILE A N 1
ATOM 822 C CA . ILE A 1 101 ? -3.755 1.451 12.152 1.00 94.94 101 ILE A CA 1
ATOM 823 C C . ILE A 1 101 ? -2.448 0.948 11.549 1.00 94.94 101 ILE A C 1
ATOM 825 O O . ILE A 1 101 ? -1.363 1.247 12.059 1.00 94.94 101 ILE A O 1
ATOM 829 N N . TYR A 1 102 ? -2.565 0.241 10.431 1.00 95.56 102 TYR A N 1
ATOM 830 C CA . TYR A 1 102 ? -1.457 -0.356 9.701 1.00 95.56 102 TYR A CA 1
ATOM 831 C C . TYR A 1 102 ? -1.186 0.369 8.386 1.00 95.56 102 TYR A C 1
ATOM 833 O O . TYR A 1 102 ? -2.054 1.038 7.816 1.00 95.56 102 TYR A O 1
ATOM 841 N N . ILE A 1 103 ? 0.039 0.218 7.896 1.00 94.69 103 ILE A N 1
ATOM 842 C CA . ILE A 1 103 ? 0.481 0.717 6.601 1.00 94.69 103 ILE A CA 1
ATOM 843 C C . ILE A 1 103 ? 0.961 -0.465 5.774 1.00 94.69 103 ILE A C 1
ATOM 845 O O . ILE A 1 103 ? 1.959 -1.095 6.122 1.00 94.69 103 ILE A O 1
ATOM 849 N N . HIS A 1 104 ? 0.283 -0.740 4.663 1.00 93.62 104 HIS A N 1
ATOM 850 C CA . HIS A 1 104 ? 0.667 -1.814 3.751 1.00 93.62 104 HIS A CA 1
ATOM 851 C C . HIS A 1 104 ? 1.252 -1.261 2.450 1.00 93.62 104 HIS A C 1
ATOM 853 O O . HIS A 1 104 ? 0.651 -0.418 1.785 1.00 93.62 104 HIS A O 1
ATOM 859 N N . TYR A 1 105 ? 2.407 -1.780 2.043 1.00 90.81 105 TYR A N 1
ATOM 860 C CA . TYR A 1 105 ? 2.942 -1.588 0.697 1.00 90.81 105 TYR A CA 1
ATOM 861 C C . TYR A 1 105 ? 2.596 -2.805 -0.160 1.00 90.81 105 TYR A C 1
ATOM 863 O O . TYR A 1 105 ? 2.911 -3.932 0.216 1.00 90.81 105 TYR A O 1
ATOM 871 N N . ILE A 1 106 ? 1.918 -2.595 -1.288 1.00 90.75 106 ILE A N 1
ATOM 872 C CA . ILE A 1 106 ? 1.225 -3.656 -2.029 1.00 90.75 106 ILE A CA 1
ATOM 873 C C . ILE A 1 106 ? 1.726 -3.670 -3.472 1.00 90.75 106 ILE A C 1
ATOM 875 O O . ILE A 1 106 ? 1.452 -2.748 -4.240 1.00 90.75 106 ILE A O 1
ATOM 879 N N . ASN A 1 107 ? 2.447 -4.719 -3.871 1.00 88.31 107 ASN A N 1
ATOM 880 C CA . ASN A 1 107 ? 2.948 -4.869 -5.239 1.00 88.31 107 ASN A CA 1
ATOM 881 C C . ASN A 1 107 ? 2.201 -5.973 -5.995 1.00 88.31 107 ASN A C 1
ATOM 883 O O . ASN A 1 107 ? 2.107 -7.108 -5.530 1.00 88.31 107 ASN A O 1
ATOM 887 N N . PHE A 1 108 ? 1.780 -5.654 -7.215 1.00 86.94 108 PHE A N 1
ATOM 888 C CA . PHE A 1 108 ? 1.236 -6.588 -8.193 1.00 86.94 108 PHE A CA 1
ATOM 889 C C . PHE A 1 108 ? 2.233 -6.800 -9.340 1.00 86.94 108 PHE A C 1
ATOM 891 O O . PHE A 1 108 ? 2.723 -5.828 -9.916 1.00 86.94 108 PHE A O 1
ATOM 898 N N . TYR A 1 109 ? 2.506 -8.058 -9.696 1.00 83.44 109 TYR A N 1
ATOM 899 C CA . TYR A 1 109 ? 3.457 -8.447 -10.754 1.00 83.44 109 TYR A CA 1
ATOM 900 C C . TYR A 1 109 ? 2.749 -9.016 -11.975 1.00 83.44 109 TYR A C 1
ATOM 902 O O . TYR A 1 109 ? 1.596 -9.428 -11.885 1.00 83.44 109 TYR A O 1
ATOM 910 N N . ASN A 1 110 ? 3.424 -9.064 -13.121 1.00 78.31 110 ASN A N 1
ATOM 911 C CA . ASN A 1 110 ? 2.813 -9.554 -14.360 1.00 78.31 110 ASN A CA 1
ATOM 912 C C . ASN A 1 110 ? 2.656 -11.083 -14.423 1.00 78.31 110 ASN A C 1
ATOM 914 O O . ASN A 1 110 ? 1.842 -11.566 -15.200 1.00 78.31 110 ASN A O 1
ATOM 918 N N . ASN A 1 111 ? 3.434 -11.846 -13.651 1.00 73.12 111 ASN A N 1
ATOM 919 C CA . ASN A 1 111 ? 3.469 -13.314 -13.711 1.00 73.12 111 ASN A CA 1
ATOM 920 C C . ASN A 1 111 ? 2.679 -14.012 -12.592 1.00 73.12 111 ASN A C 1
ATOM 922 O O . ASN A 1 111 ? 2.637 -15.238 -12.555 1.00 73.12 111 ASN A O 1
ATOM 926 N N . THR A 1 112 ? 2.110 -13.255 -11.653 1.00 72.19 112 THR A N 1
ATOM 927 C CA . THR A 1 112 ? 1.346 -13.792 -10.523 1.00 72.19 112 THR A CA 1
ATOM 928 C C . THR A 1 112 ? 0.080 -12.979 -10.311 1.00 72.19 112 THR A C 1
ATOM 930 O O . THR A 1 112 ? 0.115 -11.747 -10.269 1.00 72.19 112 THR A O 1
ATOM 933 N N . ASP A 1 113 ? -1.029 -13.687 -10.112 1.00 66.56 113 ASP A N 1
ATOM 934 C CA . ASP A 1 113 ? -2.315 -13.099 -9.732 1.00 66.56 113 ASP A CA 1
ATOM 935 C C . ASP A 1 113 ? -2.362 -12.724 -8.246 1.00 66.56 113 ASP A C 1
ATOM 937 O O . ASP A 1 113 ? -3.220 -11.954 -7.818 1.00 66.56 113 ASP A O 1
ATOM 941 N N . LYS A 1 114 ? -1.410 -13.226 -7.450 1.00 79.81 114 LYS A N 1
ATOM 942 C CA . LYS A 1 114 ? -1.273 -12.873 -6.038 1.00 79.81 114 LYS A CA 1
ATOM 943 C C . LYS A 1 114 ? -0.361 -11.654 -5.856 1.00 79.81 114 LYS A C 1
ATOM 945 O O . LYS A 1 114 ? 0.788 -11.696 -6.321 1.00 79.81 114 LYS A O 1
ATOM 950 N N . PRO A 1 115 ? -0.824 -10.594 -5.171 1.00 87.50 115 PRO A N 1
ATOM 951 C CA . PRO A 1 115 ? 0.035 -9.493 -4.746 1.00 87.50 115 PRO A CA 1
ATOM 952 C C . PRO A 1 115 ? 1.021 -9.910 -3.649 1.00 87.50 115 PRO A C 1
ATOM 954 O O . PRO A 1 115 ? 0.831 -10.900 -2.942 1.00 87.50 115 PRO A O 1
ATOM 957 N N . ARG A 1 116 ? 2.067 -9.101 -3.476 1.00 86.94 116 ARG A N 1
ATOM 958 C CA . ARG A 1 116 ? 2.947 -9.127 -2.303 1.00 86.94 116 ARG A CA 1
ATOM 959 C C . ARG A 1 116 ? 2.640 -7.937 -1.409 1.00 86.94 116 ARG A C 1
ATOM 961 O O . ARG A 1 116 ? 2.563 -6.812 -1.903 1.00 86.94 116 ARG A O 1
ATOM 968 N N . PHE A 1 117 ? 2.510 -8.199 -0.117 1.00 88.69 117 PHE A N 1
ATOM 969 C CA . PHE A 1 117 ? 2.252 -7.195 0.906 1.00 88.69 117 PHE A CA 1
ATOM 970 C C . PHE A 1 117 ? 3.473 -7.052 1.805 1.00 88.69 117 PHE A C 1
ATOM 972 O O . PHE A 1 117 ? 4.036 -8.054 2.219 1.00 88.69 117 PHE A O 1
ATOM 979 N N . TRP A 1 118 ? 3.844 -5.829 2.156 1.00 90.19 118 TRP A N 1
ATOM 980 C CA . TRP A 1 118 ? 4.754 -5.548 3.264 1.00 90.19 118 TRP A CA 1
ATOM 981 C C . TRP A 1 118 ? 4.006 -4.716 4.292 1.00 90.19 118 TRP A C 1
ATOM 983 O O . TRP A 1 118 ? 3.455 -3.670 3.941 1.00 90.19 118 TRP A O 1
ATOM 993 N N . ASP A 1 119 ? 4.006 -5.162 5.545 1.00 91.12 119 ASP A N 1
ATOM 994 C CA . ASP A 1 119 ? 3.608 -4.315 6.663 1.00 91.12 119 ASP A CA 1
ATOM 995 C C . ASP A 1 119 ? 4.785 -3.397 7.009 1.00 91.12 119 ASP A C 1
ATOM 997 O O . ASP A 1 119 ? 5.811 -3.835 7.527 1.00 91.12 119 ASP A O 1
ATOM 1001 N N . ILE A 1 120 ? 4.638 -2.112 6.693 1.00 90.88 120 ILE A N 1
ATOM 1002 C CA . ILE A 1 120 ? 5.653 -1.089 6.960 1.00 90.88 120 ILE A CA 1
ATOM 1003 C C . ILE A 1 120 ? 5.267 -0.191 8.140 1.00 90.88 120 ILE A C 1
ATOM 1005 O O . ILE A 1 120 ? 5.869 0.861 8.349 1.00 90.88 120 ILE A O 1
ATOM 1009 N N . THR A 1 121 ? 4.275 -0.594 8.939 1.00 91.44 121 THR A N 1
ATOM 1010 C CA . THR A 1 121 ? 3.680 0.194 10.033 1.00 91.44 121 THR A CA 1
ATOM 1011 C C . THR A 1 121 ? 4.699 0.701 11.046 1.00 91.44 121 THR A C 1
ATOM 1013 O O . THR A 1 121 ? 4.519 1.796 11.589 1.00 91.44 121 THR A O 1
ATOM 1016 N N . ASN A 1 122 ? 5.739 -0.098 11.295 1.00 86.56 122 ASN A N 1
ATOM 1017 C CA . ASN A 1 122 ? 6.824 0.175 12.239 1.00 86.56 122 ASN A CA 1
ATOM 1018 C C . ASN A 1 122 ? 8.198 0.168 11.554 1.00 86.56 122 ASN A C 1
ATOM 1020 O O . ASN A 1 122 ? 9.218 0.006 12.222 1.00 86.56 122 ASN A O 1
ATOM 1024 N N . LEU A 1 123 ? 8.227 0.301 10.223 1.00 85.75 123 LEU A N 1
ATOM 1025 C CA . LEU A 1 123 ? 9.471 0.338 9.469 1.00 85.75 123 LEU A CA 1
ATOM 1026 C C . LEU A 1 123 ? 10.298 1.537 9.934 1.00 85.75 123 LEU A C 1
ATOM 1028 O O . LEU A 1 123 ? 9.835 2.674 9.867 1.00 85.75 123 LEU A O 1
ATOM 1032 N N . ILE A 1 124 ? 11.516 1.281 10.405 1.00 80.69 124 ILE A N 1
ATOM 1033 C CA . ILE A 1 124 ? 12.485 2.331 10.713 1.00 80.69 124 ILE A CA 1
ATOM 1034 C C . ILE A 1 124 ? 13.196 2.643 9.398 1.00 80.69 124 ILE A C 1
ATOM 1036 O O . ILE A 1 124 ? 13.898 1.767 8.890 1.00 80.69 124 ILE A O 1
ATOM 1040 N N . PRO A 1 125 ? 12.993 3.829 8.798 1.00 77.75 125 PRO A N 1
ATOM 1041 C CA . PRO A 1 125 ? 13.569 4.088 7.494 1.00 77.75 125 PRO A CA 1
ATOM 1042 C C . PRO A 1 125 ? 15.087 4.219 7.576 1.00 77.75 125 PRO A C 1
ATOM 1044 O O . PRO A 1 125 ? 15.597 5.045 8.332 1.00 77.75 125 PRO A O 1
ATOM 1047 N N . ASP A 1 126 ? 15.780 3.435 6.757 1.00 81.00 126 ASP A N 1
ATOM 1048 C CA . ASP A 1 126 ? 17.220 3.526 6.526 1.00 81.00 126 ASP A CA 1
ATOM 1049 C C . ASP A 1 126 ? 17.429 3.983 5.079 1.00 81.00 126 ASP A C 1
ATOM 1051 O O . ASP A 1 126 ? 17.469 3.181 4.144 1.00 81.00 126 ASP A O 1
ATOM 1055 N N . PHE A 1 127 ? 17.358 5.300 4.873 1.00 83.12 127 PHE A N 1
ATOM 1056 C CA . PHE A 1 127 ? 17.371 5.883 3.536 1.00 83.12 127 PHE A CA 1
ATOM 1057 C C . PHE A 1 127 ? 18.793 6.026 3.006 1.00 83.12 127 PHE A C 1
ATOM 1059 O O . PHE A 1 127 ? 19.637 6.680 3.615 1.00 83.12 127 PHE A O 1
ATOM 1066 N N . GLU A 1 128 ? 19.003 5.533 1.794 1.00 81.19 128 GLU A N 1
ATOM 1067 C CA . GLU A 1 128 ? 20.216 5.729 1.016 1.00 81.19 128 GLU A CA 1
ATOM 1068 C C . GLU A 1 128 ? 19.936 6.673 -0.161 1.00 81.19 128 GLU A C 1
ATOM 1070 O O . GLU A 1 128 ? 18.833 6.714 -0.723 1.00 81.19 128 GLU A O 1
ATOM 1075 N N . SER A 1 129 ? 20.940 7.465 -0.541 1.00 77.81 129 SER A N 1
ATOM 1076 C CA . SER A 1 129 ? 20.864 8.294 -1.743 1.00 77.81 129 SER A CA 1
ATOM 1077 C C . SER A 1 129 ? 21.080 7.418 -2.966 1.00 77.81 129 SER A C 1
ATOM 1079 O O . SER A 1 129 ? 22.191 6.953 -3.207 1.00 77.81 129 SER A O 1
ATOM 1081 N N . ASN A 1 130 ? 20.026 7.233 -3.754 1.00 73.62 130 ASN A N 1
ATOM 1082 C CA . ASN A 1 130 ? 20.068 6.443 -4.971 1.00 73.62 130 ASN A CA 1
ATOM 1083 C C . ASN A 1 130 ? 19.771 7.318 -6.193 1.00 73.62 130 ASN A C 1
ATOM 1085 O O . ASN A 1 130 ? 18.818 8.101 -6.214 1.00 73.62 130 ASN A O 1
ATOM 1089 N N . SER A 1 131 ? 20.589 7.164 -7.231 1.00 67.56 131 SER A N 1
ATOM 1090 C CA . SER A 1 131 ? 20.474 7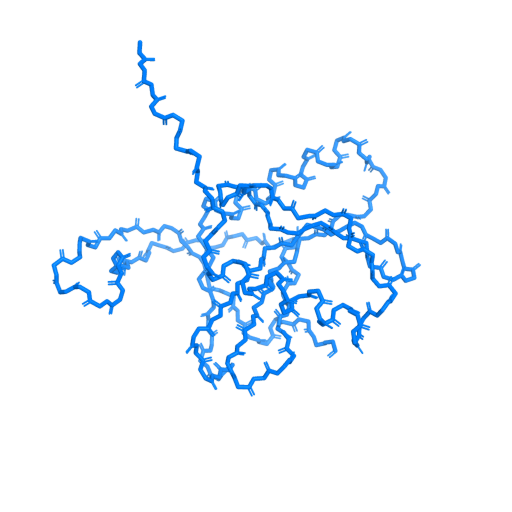.913 -8.480 1.00 67.56 131 SER A CA 1
ATOM 1091 C C . SER A 1 131 ? 19.641 7.123 -9.491 1.00 67.56 131 SER A C 1
ATOM 1093 O O . SER A 1 131 ? 20.062 6.063 -9.957 1.00 67.56 131 SER A O 1
ATOM 1095 N N . TYR A 1 132 ? 18.464 7.637 -9.859 1.00 63.28 132 TYR A N 1
ATOM 1096 C CA . TYR A 1 132 ? 17.570 6.966 -10.810 1.00 63.28 132 TYR A CA 1
ATOM 1097 C C . TYR A 1 132 ? 17.417 7.768 -12.110 1.00 63.28 132 TYR A C 1
ATOM 1099 O O . TYR A 1 132 ? 17.276 8.998 -12.063 1.00 63.28 132 TYR A O 1
ATOM 1107 N N . PRO A 1 133 ? 17.392 7.110 -13.288 1.00 56.66 133 PRO A N 1
ATOM 1108 C CA . PRO A 1 133 ? 16.983 7.771 -14.518 1.00 56.66 133 PRO A CA 1
ATOM 1109 C C . PRO A 1 133 ? 15.505 8.151 -14.401 1.00 56.66 133 PRO A C 1
ATOM 1111 O O . PRO A 1 133 ? 14.674 7.333 -14.003 1.00 56.66 133 PRO A O 1
ATOM 1114 N N . LYS A 1 134 ? 15.169 9.398 -14.754 1.00 48.59 134 LYS A N 1
ATOM 1115 C CA . LYS A 1 134 ? 13.815 9.960 -14.595 1.00 48.59 134 LYS A CA 1
ATOM 1116 C C . LYS A 1 134 ? 12.720 9.086 -15.217 1.00 48.59 134 LYS A C 1
ATOM 1118 O O . LYS A 1 134 ? 11.617 9.084 -14.694 1.00 48.59 134 LYS A O 1
ATOM 1123 N N . ASN A 1 135 ? 13.056 8.351 -16.280 1.00 43.38 135 ASN A N 1
ATOM 1124 C CA . ASN A 1 135 ? 12.284 7.290 -16.921 1.00 43.38 135 ASN A CA 1
ATOM 1125 C C . ASN A 1 135 ? 13.290 6.278 -17.497 1.00 43.38 135 ASN A C 1
ATOM 1127 O O . ASN A 1 135 ? 14.252 6.688 -18.143 1.00 43.38 135 ASN A O 1
ATOM 1131 N N . SER A 1 136 ? 13.086 4.973 -17.313 1.00 48.16 136 SER A N 1
ATOM 1132 C CA . SER A 1 136 ? 14.056 3.912 -17.659 1.00 48.16 136 SER A CA 1
ATOM 1133 C C . SER A 1 136 ? 14.345 3.712 -19.161 1.00 48.16 136 SER A C 1
ATOM 1135 O O . SER A 1 136 ? 14.976 2.724 -19.520 1.00 48.16 136 SER A O 1
ATOM 1137 N N . PHE A 1 137 ? 13.891 4.609 -20.042 1.00 49.09 137 PHE A N 1
ATOM 1138 C CA . PHE A 1 137 ? 13.981 4.456 -21.502 1.00 49.09 137 PHE A CA 1
ATOM 1139 C C . PHE A 1 137 ? 14.492 5.696 -22.256 1.00 49.09 137 PHE A C 1
ATOM 1141 O O . PHE A 1 137 ? 14.628 5.631 -23.474 1.00 49.09 137 PHE A O 1
ATOM 1148 N N . ASP A 1 138 ? 14.782 6.814 -21.580 1.00 52.62 138 ASP A N 1
ATOM 1149 C CA . ASP A 1 138 ? 15.314 8.021 -22.231 1.00 52.62 138 ASP A CA 1
ATOM 1150 C C . ASP A 1 138 ? 16.814 8.187 -21.905 1.00 52.62 138 ASP A C 1
ATOM 1152 O O . ASP A 1 138 ? 17.152 8.430 -20.743 1.00 52.62 138 ASP A O 1
ATOM 1156 N N . PRO A 1 139 ? 17.724 8.076 -22.895 1.00 56.97 139 PRO A N 1
ATOM 1157 C CA . PRO A 1 139 ? 19.166 8.230 -22.681 1.00 56.97 139 PRO A CA 1
ATOM 1158 C C . PRO A 1 139 ? 19.574 9.654 -22.267 1.00 56.97 139 PRO A C 1
ATOM 1160 O O . PRO A 1 139 ? 20.688 9.848 -21.791 1.00 56.97 139 PRO A O 1
ATOM 1163 N N . ASN A 1 140 ? 18.682 10.641 -22.411 1.00 60.06 140 ASN A N 1
ATOM 1164 C CA . ASN A 1 140 ? 18.878 12.022 -21.967 1.00 60.06 140 ASN A CA 1
ATOM 1165 C C . ASN A 1 140 ? 18.118 12.340 -20.671 1.00 60.06 140 ASN A C 1
ATOM 1167 O O . ASN A 1 140 ? 18.064 13.504 -20.252 1.00 60.06 140 ASN A O 1
ATOM 1171 N N . ALA A 1 141 ? 17.508 11.338 -20.029 1.00 59.62 141 ALA A N 1
ATOM 1172 C CA . ALA A 1 141 ? 16.810 11.542 -18.773 1.00 59.62 141 ALA A CA 1
ATOM 1173 C C . ALA A 1 141 ? 17.789 12.094 -17.734 1.00 59.62 141 ALA A C 1
ATOM 1175 O O . ALA A 1 141 ? 18.768 11.443 -17.371 1.00 59.62 141 ALA A O 1
ATOM 1176 N N . LYS A 1 142 ? 17.500 13.295 -17.217 1.00 57.69 142 LYS A N 1
ATOM 1177 C CA . LYS A 1 142 ? 18.243 13.841 -16.079 1.00 57.69 142 LYS A CA 1
A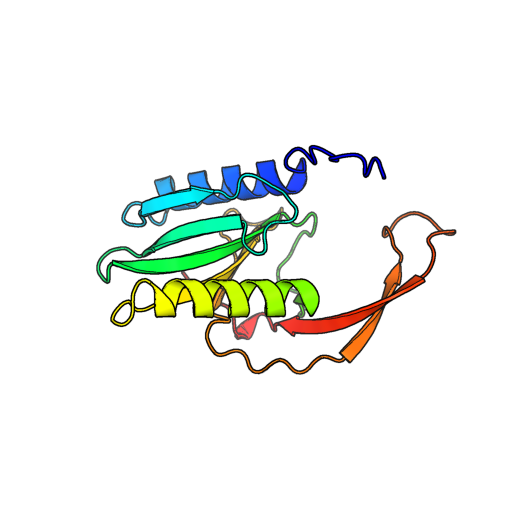TOM 1178 C C . LYS A 1 142 ? 18.197 12.829 -14.937 1.00 57.69 142 LYS A C 1
ATOM 1180 O O . LYS A 1 142 ? 17.109 12.450 -14.502 1.00 57.69 142 LYS A O 1
ATOM 1185 N N . ILE A 1 143 ? 19.370 12.409 -14.479 1.00 63.12 143 ILE A N 1
ATOM 1186 C CA . ILE A 1 143 ? 19.517 11.615 -13.264 1.00 63.12 143 ILE A CA 1
ATOM 1187 C C . ILE A 1 143 ? 19.062 12.499 -12.102 1.00 63.12 143 ILE A C 1
ATOM 1189 O O . ILE A 1 143 ? 19.469 13.659 -12.008 1.00 63.12 143 ILE A O 1
ATOM 1193 N N . ILE A 1 144 ? 18.163 11.977 -11.274 1.00 65.69 144 ILE A N 1
ATOM 1194 C CA . ILE A 1 144 ? 17.716 12.649 -10.055 1.00 65.69 144 ILE A CA 1
ATOM 1195 C C . ILE A 1 144 ? 18.128 11.762 -8.892 1.00 65.69 144 ILE A C 1
ATOM 1197 O O . ILE A 1 144 ? 17.768 10.582 -8.856 1.00 65.69 144 ILE A O 1
ATOM 1201 N N . ASP A 1 145 ? 18.851 12.350 -7.948 1.00 69.44 145 ASP A N 1
ATOM 1202 C CA . ASP A 1 145 ? 19.142 11.704 -6.679 1.00 69.44 145 ASP A CA 1
ATOM 1203 C C . ASP A 1 145 ? 17.878 11.704 -5.824 1.00 69.44 145 ASP A C 1
ATOM 1205 O O . ASP A 1 145 ? 17.237 12.739 -5.613 1.00 69.44 145 ASP A O 1
ATOM 1209 N N . LYS A 1 146 ? 17.494 10.517 -5.361 1.00 75.94 146 LYS A N 1
ATOM 1210 C CA . LYS A 1 146 ? 16.359 10.321 -4.468 1.00 75.94 146 LYS A CA 1
ATOM 1211 C C . LYS A 1 146 ? 16.807 9.549 -3.240 1.00 75.94 146 LYS A C 1
ATOM 1213 O O . LYS A 1 146 ? 17.393 8.472 -3.353 1.00 75.94 146 LYS A O 1
ATOM 1218 N N . LEU A 1 147 ? 16.447 10.064 -2.068 1.00 82.31 147 LEU A N 1
ATOM 1219 C CA . LEU A 1 147 ? 16.517 9.292 -0.836 1.00 82.31 147 LEU A CA 1
ATOM 1220 C C . LEU A 1 147 ? 15.451 8.202 -0.872 1.00 82.31 147 LEU A C 1
ATOM 1222 O O . LEU A 1 147 ? 14.264 8.455 -1.117 1.00 82.31 147 LEU A O 1
ATOM 1226 N N . SER A 1 148 ? 15.892 6.968 -0.689 1.00 82.12 148 SER A N 1
ATOM 1227 C CA . SER A 1 148 ? 15.033 5.800 -0.792 1.00 82.12 148 SER A CA 1
ATOM 1228 C C . SER A 1 148 ? 15.588 4.643 0.014 1.00 82.12 148 SER A C 1
ATOM 1230 O O . SER A 1 148 ? 16.762 4.626 0.358 1.00 82.12 148 SER A O 1
ATOM 1232 N N . MET A 1 149 ? 14.736 3.679 0.327 1.00 83.94 149 MET A N 1
ATOM 1233 C CA . MET A 1 149 ? 15.155 2.451 0.990 1.00 83.94 149 MET A CA 1
ATOM 1234 C C . MET A 1 149 ? 14.647 1.235 0.235 1.00 83.94 149 MET A C 1
ATOM 1236 O O . MET A 1 149 ? 13.702 1.327 -0.549 1.00 83.94 149 MET A O 1
ATOM 1240 N N . MET A 1 150 ? 15.273 0.097 0.499 1.00 80.56 150 MET A N 1
ATOM 1241 C CA . MET A 1 150 ? 14.983 -1.172 -0.146 1.00 80.56 150 MET A CA 1
ATOM 1242 C C . MET A 1 150 ? 14.207 -2.102 0.794 1.00 80.56 150 MET A C 1
ATOM 1244 O O . MET A 1 150 ? 14.712 -2.443 1.857 1.00 80.56 150 MET A O 1
ATOM 1248 N N . LEU A 1 151 ? 13.011 -2.551 0.400 1.00 76.19 151 LEU A N 1
ATOM 1249 C CA . LEU A 1 151 ? 12.302 -3.638 1.092 1.00 76.19 151 LEU A CA 1
ATOM 1250 C C . LEU A 1 151 ? 12.704 -4.991 0.522 1.00 76.19 151 LEU A C 1
ATOM 1252 O O . LEU A 1 151 ? 12.627 -5.178 -0.697 1.00 76.19 151 LEU A O 1
ATOM 1256 N N . LYS A 1 152 ? 13.062 -5.938 1.390 1.00 74.12 152 LYS A N 1
ATOM 1257 C CA . LYS A 1 152 ? 13.461 -7.286 0.975 1.00 74.12 152 LYS A CA 1
ATOM 1258 C C . LYS A 1 152 ? 12.249 -8.197 0.842 1.00 74.12 152 LYS A C 1
ATOM 1260 O O . LYS A 1 152 ? 11.268 -8.088 1.575 1.00 74.12 152 LYS A O 1
ATOM 1265 N N . ASN A 1 153 ? 12.295 -9.123 -0.110 1.00 67.81 153 ASN A N 1
ATOM 1266 C CA . ASN A 1 153 ? 11.141 -9.970 -0.427 1.00 67.81 153 ASN A CA 1
ATOM 1267 C C . ASN A 1 153 ? 10.779 -10.967 0.692 1.00 67.81 153 ASN A C 1
ATOM 1269 O O . ASN A 1 153 ? 9.613 -11.306 0.859 1.00 67.81 153 ASN A O 1
ATOM 1273 N N . ASN A 1 154 ? 11.754 -11.406 1.490 1.00 68.94 154 ASN A N 1
ATOM 1274 C CA . ASN A 1 154 ? 11.530 -12.295 2.637 1.00 68.94 154 ASN A CA 1
ATOM 1275 C C . ASN A 1 154 ? 10.822 -11.617 3.827 1.00 68.94 154 ASN A C 1
ATOM 1277 O O . ASN A 1 154 ? 10.427 -12.310 4.759 1.00 68.94 154 ASN A O 1
ATOM 1281 N N . GLU A 1 155 ? 10.658 -10.294 3.797 1.00 72.06 155 GLU A N 1
ATOM 1282 C CA . GLU A 1 155 ? 9.921 -9.509 4.799 1.00 72.06 155 GLU A CA 1
ATOM 1283 C C . GLU A 1 155 ? 8.449 -9.300 4.402 1.00 72.06 155 GLU A C 1
ATOM 1285 O O . GLU A 1 155 ? 7.684 -8.677 5.137 1.00 72.06 155 GLU A O 1
ATOM 1290 N N . ALA A 1 156 ? 8.041 -9.803 3.232 1.00 74.44 156 ALA A N 1
ATOM 1291 C CA . ALA A 1 156 ? 6.664 -9.714 2.775 1.00 74.44 156 ALA A CA 1
ATOM 1292 C C . ALA A 1 156 ? 5.745 -10.655 3.574 1.00 74.44 156 ALA A C 1
ATOM 1294 O O . ALA A 1 156 ? 6.091 -11.797 3.881 1.00 74.44 156 ALA A O 1
ATOM 1295 N N . ILE A 1 157 ? 4.526 -10.193 3.841 1.00 78.31 157 ILE A N 1
ATOM 1296 C CA . ILE A 1 157 ? 3.434 -11.000 4.377 1.00 78.31 157 ILE A CA 1
ATOM 1297 C C . ILE A 1 157 ? 3.048 -12.037 3.319 1.00 78.31 157 ILE A C 1
ATOM 1299 O O . ILE A 1 157 ? 2.721 -11.698 2.176 1.00 78.31 157 ILE A O 1
ATOM 1303 N N . ASN A 1 158 ? 3.066 -13.309 3.710 1.00 64.88 158 ASN A N 1
ATOM 1304 C CA . ASN A 1 158 ? 2.495 -14.386 2.912 1.00 64.88 158 ASN A CA 1
ATOM 1305 C C . ASN A 1 158 ? 1.007 -14.508 3.254 1.00 64.88 158 ASN A C 1
ATOM 1307 O O . ASN A 1 158 ? 0.673 -14.880 4.378 1.00 64.88 158 ASN A O 1
ATOM 1311 N N . LEU A 1 159 ? 0.148 -14.170 2.288 1.00 65.25 159 LEU A N 1
ATOM 1312 C CA . LEU A 1 159 ? -1.308 -14.325 2.353 1.00 65.25 159 LEU A CA 1
ATOM 1313 C C . LEU A 1 159 ? -1.779 -15.551 1.561 1.00 65.25 159 LEU A C 1
ATOM 1315 O O . LEU A 1 159 ? -1.219 -15.821 0.465 1.00 65.25 159 LEU A O 1
#

Secondary structure (DSSP, 8-state):
-----------HHHHHHHHHHHHHHHHH-TT-EEEEE-SSTTSS-SEEEE-TTT--EEEEEEEE---S-S-S-EEEEEHHHHHHHHHHHHHHHHHSTTS-EEEEEEEE-TT-SS-EEEE-TT-----EEEEEESSTT-TTPPEEEEEEEEEEGGGSB--

Foldseek 3Di:
DDDPPPPAAQDPQLVVQVVLVVVCCVPPVVQKAWPDADGHPPQLAGTWIAHGPVRATETEHTGEDADQDPPDWWDKDFPVSVVRQQVVQVVVCVVVVPGHYWYWYWYDYPNDSDIWIATCRPPDDPWDFDWDFPDPPDPPRDTDTTTIDIDTRVRTDDD

Sequence (159 aa):
MTANEINQSISKDEAIGRARFSDFQITQQPDWDINKFSETTSASWDVSYYTGTTRDMVIGEIKNRSKSDNQYDTWILEEIKIRGLFETKRLLQLKYPNASIYIHYINFYNNTDKPRFWDITNLIPDFESNSYPKNSFDPNAKIIDKLSMMLKNNEAINL

Organism: NCBI:txid2654843